Protein AF-A0A2H5MZB2-F1 (afdb_monomer_lite)

InterPro domains:
  IPR056789 R13L1/DRL21-like, LRR repeat region [PF25019] (42-87)

pLDDT: mean 92.01, std 6.01, range [69.56, 97.69]

Secondary structure (DSSP, 8-state):
-EE--TT-TT----BGGGGG-TT--EEEEEE-----TTBPPGGGGGG-TT-SEEEEE-GGG---THHHHHHTGGG-TT--EEEE---

Structure (mmCIF, N/CA/C/O backbone):
data_AF-A0A2H5MZB2-F1
#
_entry.id   AF-A0A2H5MZB2-F1
#
loop_
_atom_site.group_PDB
_atom_site.id
_atom_site.type_symbol
_atom_site.label_atom_id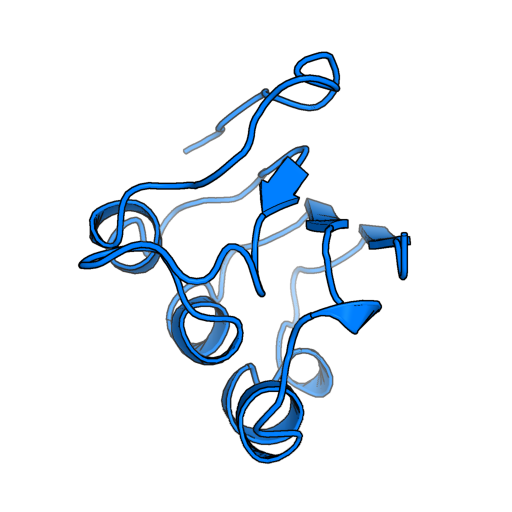
_atom_site.label_alt_id
_atom_site.label_comp_id
_atom_site.label_asym_id
_atom_site.label_entity_id
_atom_site.label_seq_id
_atom_site.pdbx_PDB_ins_code
_atom_site.Cartn_x
_atom_site.Cartn_y
_atom_site.Cartn_z
_atom_site.occupancy
_atom_site.B_iso_or_equiv
_atom_site.auth_seq_id
_atom_site.auth_comp_id
_atom_site.auth_asym_id
_atom_site.auth_atom_id
_atom_site.pdbx_PDB_model_num
ATOM 1 N N . MET A 1 1 ? -13.436 9.484 1.862 1.00 89.88 1 MET A N 1
ATOM 2 C CA . MET A 1 1 ? -13.125 9.801 0.452 1.00 89.88 1 MET A CA 1
ATOM 3 C C . MET A 1 1 ? -13.030 8.495 -0.311 1.00 89.88 1 MET A C 1
ATOM 5 O O . MET A 1 1 ? -12.593 7.516 0.282 1.00 89.88 1 MET A O 1
ATOM 9 N N . TYR A 1 2 ? -13.456 8.466 -1.568 1.00 94.38 2 TYR A N 1
ATOM 10 C CA . TYR A 1 2 ? -13.455 7.258 -2.390 1.00 94.38 2 TYR A CA 1
ATOM 11 C C . TYR A 1 2 ? -12.714 7.546 -3.694 1.00 94.38 2 TYR A C 1
ATOM 13 O O . TYR A 1 2 ? -12.942 8.591 -4.300 1.00 94.38 2 TYR A O 1
ATOM 21 N N . PHE A 1 3 ? -11.820 6.648 -4.097 1.00 92.69 3 PHE A N 1
ATOM 22 C CA . PHE A 1 3 ? -11.075 6.733 -5.346 1.00 92.69 3 PHE A CA 1
ATOM 23 C C . PHE A 1 3 ? -11.322 5.456 -6.156 1.00 92.69 3 PHE A C 1
ATOM 25 O O . PHE A 1 3 ? -10.651 4.440 -5.995 1.00 92.69 3 PHE A O 1
ATOM 32 N N . HIS A 1 4 ? -12.356 5.490 -6.995 1.00 92.94 4 HIS A N 1
ATOM 33 C CA . HIS A 1 4 ? -12.787 4.332 -7.772 1.00 92.94 4 HIS A CA 1
ATOM 34 C C . HIS A 1 4 ? -12.001 4.234 -9.081 1.00 92.94 4 HIS A C 1
ATOM 36 O O . HIS A 1 4 ? -12.380 4.828 -10.086 1.00 92.94 4 HIS A O 1
ATOM 42 N N . ASN A 1 5 ? -10.917 3.461 -9.073 1.00 94.31 5 ASN A N 1
ATOM 43 C CA . ASN A 1 5 ? -10.077 3.214 -10.249 1.00 94.31 5 ASN A CA 1
ATOM 44 C C . ASN A 1 5 ? -9.904 1.718 -10.565 1.00 94.31 5 ASN A C 1
ATOM 46 O O . ASN A 1 5 ? -8.931 1.324 -11.192 1.00 94.31 5 ASN A O 1
ATOM 50 N N . VAL A 1 6 ? -10.845 0.865 -10.156 1.00 90.19 6 VAL A N 1
ATOM 51 C CA . VAL A 1 6 ? -10.760 -0.591 -10.394 1.00 90.19 6 VAL A CA 1
ATOM 52 C C . VAL A 1 6 ? -10.734 -0.961 -11.886 1.00 90.19 6 VAL A C 1
ATOM 54 O O . VAL A 1 6 ? -10.124 -1.946 -12.259 1.00 90.19 6 VAL A O 1
ATOM 57 N N . ARG A 1 7 ? -11.314 -0.131 -12.766 1.00 91.06 7 ARG A N 1
ATOM 58 C CA . ARG A 1 7 ? -11.343 -0.348 -14.230 1.00 91.06 7 ARG A CA 1
ATOM 59 C C . ARG A 1 7 ? -10.198 0.337 -14.984 1.00 91.06 7 ARG A C 1
ATOM 61 O O . ARG A 1 7 ? -10.338 0.676 -16.156 1.00 91.06 7 ARG A O 1
ATOM 68 N N . THR A 1 8 ? -9.096 0.639 -14.302 1.00 91.62 8 THR A N 1
ATOM 69 C CA . THR A 1 8 ? -7.922 1.278 -14.914 1.00 91.62 8 THR A CA 1
ATOM 70 C C . THR A 1 8 ? -6.781 0.277 -15.070 1.00 91.62 8 THR A C 1
ATOM 72 O O . THR A 1 8 ? -5.709 0.462 -14.498 1.00 91.62 8 THR A O 1
ATOM 75 N N . ASP A 1 9 ? -6.991 -0.773 -15.863 1.00 83.56 9 ASP A N 1
ATOM 76 C CA . ASP A 1 9 ? -6.026 -1.875 -16.036 1.00 83.56 9 ASP A CA 1
ATOM 77 C C . ASP A 1 9 ? -4.747 -1.457 -16.779 1.00 83.56 9 ASP A C 1
ATOM 79 O O . ASP A 1 9 ? -3.750 -2.170 -16.784 1.00 83.56 9 ASP A O 1
ATOM 83 N N . SER A 1 10 ? -4.744 -0.282 -17.408 1.00 88.50 10 SER A N 1
ATOM 84 C CA . SER A 1 10 ? -3.548 0.314 -18.021 1.00 88.50 10 SER A CA 1
ATOM 85 C C . SER A 1 10 ? -2.846 1.336 -17.119 1.00 88.50 10 SER A C 1
ATOM 87 O O . SER A 1 10 ? -1.887 1.976 -17.556 1.00 88.50 10 SER A O 1
ATOM 89 N N . LEU A 1 11 ? -3.324 1.543 -15.885 1.00 89.62 11 LEU A N 1
ATOM 90 C CA . LEU A 1 11 ? -2.722 2.487 -14.946 1.00 89.62 11 LEU A CA 1
ATOM 91 C C . LEU A 1 11 ? -1.336 1.991 -14.529 1.00 89.62 11 LEU A C 1
ATOM 93 O O . LEU A 1 11 ? -1.206 0.933 -13.926 1.00 89.62 11 LEU A O 1
ATOM 97 N N . ARG A 1 12 ? -0.303 2.779 -14.836 1.00 87.69 12 ARG A N 1
ATOM 98 C CA . ARG A 1 12 ? 1.098 2.407 -14.573 1.00 87.69 12 ARG A CA 1
ATOM 99 C C . ARG A 1 12 ? 1.640 2.928 -13.248 1.00 87.69 12 ARG A C 1
ATOM 101 O O . ARG A 1 12 ? 2.626 2.405 -12.747 1.00 87.69 12 ARG A O 1
ATOM 108 N N . TYR A 1 13 ? 1.031 3.977 -12.697 1.00 88.75 13 TYR A N 1
ATOM 109 C CA . TYR A 1 13 ? 1.449 4.550 -11.425 1.00 88.75 13 TYR A CA 1
ATOM 110 C C . TYR A 1 13 ? 0.339 5.359 -10.758 1.00 88.75 13 TYR A C 1
ATOM 112 O O . TYR A 1 13 ? -0.575 5.860 -11.415 1.00 88.75 13 TYR A O 1
ATOM 120 N N . LEU A 1 14 ? 0.471 5.542 -9.444 1.00 90.62 14 LEU A N 1
ATOM 121 C CA . LEU A 1 14 ? -0.259 6.550 -8.682 1.00 90.62 14 LEU A CA 1
ATOM 122 C C . LEU A 1 14 ? 0.693 7.656 -8.221 1.00 90.62 14 LEU A C 1
ATOM 124 O O . LEU A 1 14 ? 1.812 7.350 -7.801 1.00 90.62 14 LEU A O 1
ATOM 128 N N . PRO A 1 15 ? 0.273 8.932 -8.252 1.00 90.31 15 PRO A N 1
ATOM 129 C CA . PRO A 1 15 ? 1.094 10.015 -7.730 1.00 90.31 15 PRO A CA 1
ATOM 130 C C . PRO A 1 15 ? 1.283 9.862 -6.214 1.00 90.31 15 PRO A C 1
ATOM 132 O O . PRO A 1 15 ? 0.348 9.484 -5.504 1.00 90.31 15 PRO A O 1
ATOM 135 N N . ALA A 1 16 ? 2.467 10.215 -5.700 1.00 88.31 16 ALA A N 1
ATOM 136 C CA . ALA A 1 16 ? 2.795 10.108 -4.271 1.00 88.31 16 ALA A CA 1
ATOM 137 C C . ALA A 1 16 ? 1.758 10.773 -3.341 1.00 88.31 16 ALA A C 1
ATOM 139 O O . ALA A 1 16 ? 1.502 10.274 -2.247 1.00 88.31 16 ALA A O 1
ATOM 140 N N . GLY A 1 17 ? 1.091 11.840 -3.801 1.00 91.62 17 GLY A N 1
ATOM 141 C CA . GLY A 1 17 ? 0.046 12.543 -3.049 1.00 91.62 17 GLY A CA 1
ATOM 142 C C . GLY A 1 17 ? -1.158 11.683 -2.639 1.00 91.62 17 GLY A C 1
ATOM 143 O O . GLY A 1 17 ? -1.850 12.044 -1.691 1.00 91.62 17 GLY A O 1
ATOM 144 N N . ILE A 1 18 ? -1.395 10.525 -3.274 1.00 92.62 18 ILE A N 1
ATOM 145 C CA . ILE A 1 18 ? -2.446 9.584 -2.841 1.00 92.62 18 ILE A CA 1
ATOM 146 C C . ILE A 1 18 ? -2.208 9.101 -1.403 1.00 92.62 18 ILE A C 1
ATOM 148 O O . ILE A 1 18 ? -3.168 8.961 -0.644 1.00 92.62 18 ILE A O 1
ATOM 152 N N . GLY A 1 19 ? -0.947 8.919 -0.995 1.00 92.25 19 GLY A N 1
ATOM 153 C CA . GLY A 1 19 ? -0.584 8.517 0.368 1.00 92.25 19 GLY A CA 1
ATOM 154 C C . GLY A 1 19 ? -0.956 9.546 1.445 1.00 92.25 19 GLY A C 1
ATOM 155 O O . GLY A 1 19 ? -1.042 9.200 2.622 1.00 92.25 19 GLY A O 1
ATOM 156 N N . GLU A 1 20 ? -1.236 10.793 1.054 1.00 94.44 20 GLU A N 1
ATOM 157 C CA . GLU A 1 20 ? -1.644 11.871 1.964 1.00 94.44 20 GLU A CA 1
ATOM 1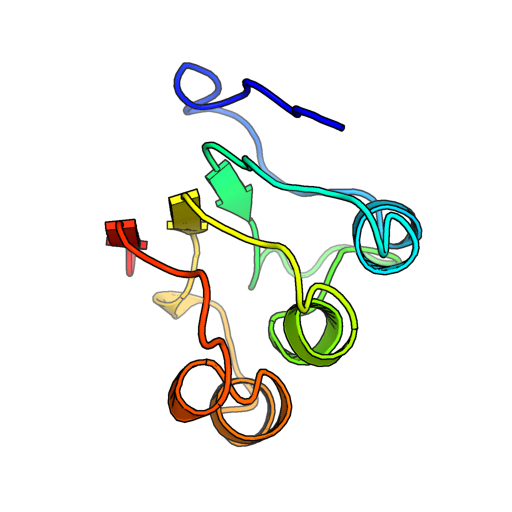58 C C . GLU A 1 20 ? -3.168 11.975 2.126 1.00 94.44 20 GLU A C 1
ATOM 160 O O . GLU A 1 20 ? -3.663 12.719 2.976 1.00 94.44 20 GLU A O 1
ATOM 165 N N . LEU A 1 21 ? -3.944 11.197 1.365 1.00 95.56 21 LEU A N 1
ATOM 166 C CA . LEU A 1 21 ? -5.399 11.141 1.486 1.00 95.56 21 LEU A CA 1
ATOM 167 C C . LEU A 1 21 ? -5.807 10.301 2.706 1.00 95.56 21 LEU A C 1
ATOM 169 O O . LEU A 1 21 ? -6.490 9.293 2.584 1.00 95.56 21 LEU A O 1
ATOM 173 N N . ILE A 1 22 ? -5.434 10.717 3.917 1.00 96.12 22 ILE A N 1
ATOM 174 C CA . ILE A 1 22 ? -5.584 9.922 5.151 1.00 96.12 22 ILE A CA 1
ATOM 175 C C . ILE A 1 22 ? -7.028 9.489 5.469 1.00 96.12 22 ILE A C 1
ATOM 177 O O . ILE A 1 22 ? -7.232 8.554 6.236 1.00 96.12 22 ILE A O 1
ATOM 181 N N . ARG A 1 23 ? -8.041 10.141 4.876 1.00 97.19 23 ARG A N 1
ATOM 182 C CA . ARG A 1 23 ? -9.474 9.786 4.975 1.00 97.19 23 ARG A CA 1
ATOM 183 C C . ARG A 1 23 ? -9.985 8.947 3.789 1.00 97.19 23 ARG A C 1
ATOM 185 O O . ARG A 1 23 ? -11.203 8.867 3.565 1.00 97.19 23 ARG A O 1
ATOM 192 N N . LEU A 1 24 ? -9.088 8.388 2.981 1.00 97.25 24 LEU A N 1
ATOM 193 C CA . LEU A 1 24 ? -9.421 7.494 1.879 1.00 97.25 24 LEU A CA 1
ATOM 194 C C . LEU A 1 24 ? -9.981 6.183 2.432 1.00 97.25 24 LEU A C 1
ATOM 196 O O . LEU A 1 24 ? -9.437 5.612 3.372 1.00 97.25 24 LEU A O 1
ATOM 200 N N . ARG A 1 25 ? -11.106 5.753 1.860 1.00 97.69 25 ARG A N 1
ATOM 201 C CA . ARG A 1 25 ? -11.839 4.543 2.245 1.00 97.69 25 ARG A CA 1
ATOM 202 C C . ARG A 1 25 ? -11.758 3.461 1.184 1.00 97.69 25 ARG A C 1
ATOM 204 O O . ARG A 1 25 ? -11.704 2.293 1.525 1.00 97.69 25 ARG A O 1
ATOM 211 N N . ILE A 1 26 ? -11.751 3.838 -0.089 1.00 97.25 26 ILE A N 1
ATOM 212 C CA . ILE A 1 26 ? -11.678 2.887 -1.197 1.00 97.25 26 ILE A CA 1
ATOM 213 C C . ILE A 1 26 ? -10.619 3.378 -2.171 1.00 97.25 26 ILE A C 1
ATOM 215 O O . ILE A 1 26 ? -10.641 4.552 -2.552 1.00 97.25 26 ILE A O 1
ATOM 219 N N . VAL A 1 27 ? -9.737 2.469 -2.567 1.00 96.12 27 VAL A N 1
ATOM 220 C CA . VAL A 1 27 ? -8.875 2.574 -3.744 1.00 96.12 27 VAL A CA 1
ATOM 221 C C . VAL A 1 27 ? -9.001 1.267 -4.517 1.00 96.12 27 VAL A C 1
ATOM 223 O O . VAL A 1 27 ? -8.838 0.200 -3.942 1.00 96.12 27 VAL A O 1
ATOM 226 N N . GLY A 1 28 ? -9.346 1.341 -5.801 1.00 94.75 28 GLY A N 1
ATOM 227 C CA . GLY A 1 28 ? -9.497 0.142 -6.628 1.00 94.75 28 GLY A CA 1
ATOM 228 C C . GLY A 1 28 ? -8.143 -0.488 -6.936 1.00 94.75 28 GLY A C 1
ATOM 229 O O . GLY A 1 28 ? -7.862 -1.585 -6.489 1.00 94.75 28 GLY A O 1
ATOM 230 N N . ASN A 1 29 ? -7.286 0.253 -7.638 1.00 94.44 29 ASN A N 1
ATOM 231 C CA . ASN A 1 29 ? -5.955 -0.187 -8.054 1.00 94.44 29 ASN A CA 1
ATOM 232 C C . ASN A 1 29 ? -4.874 0.726 -7.459 1.00 94.44 29 ASN A C 1
ATOM 234 O O . ASN A 1 29 ? -4.610 1.817 -7.974 1.00 94.44 29 ASN A O 1
ATOM 238 N N . PHE A 1 30 ? -4.248 0.293 -6.370 1.00 94.81 30 PHE A N 1
ATOM 239 C CA . PHE A 1 30 ? -3.082 0.918 -5.760 1.00 94.81 30 PHE A CA 1
ATOM 240 C C . PHE A 1 30 ? -1.804 0.367 -6.402 1.00 94.81 30 PHE A C 1
ATOM 242 O O . PHE A 1 30 ? -1.307 -0.692 -6.024 1.00 94.81 30 PHE A O 1
ATOM 249 N N . VAL A 1 31 ? -1.303 1.071 -7.417 1.00 93.25 31 VAL A N 1
ATOM 250 C CA . VAL A 1 31 ? -0.166 0.612 -8.228 1.00 93.25 31 VAL A CA 1
ATOM 251 C C . VAL A 1 31 ? 1.159 0.941 -7.542 1.00 93.25 31 VAL A C 1
ATOM 253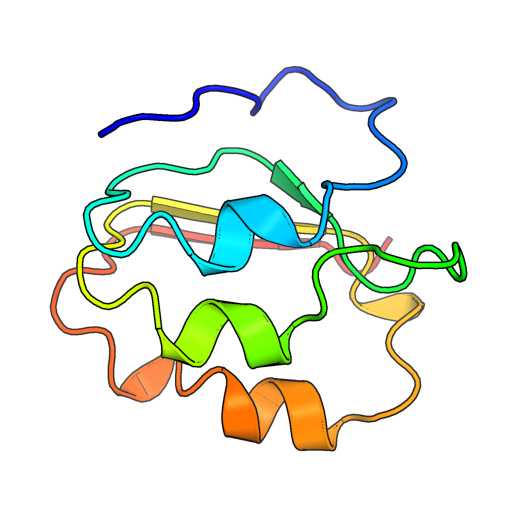 O O . VAL A 1 31 ? 1.419 2.105 -7.227 1.00 93.25 31 VAL A O 1
ATOM 256 N N . VAL A 1 32 ? 1.994 -0.081 -7.351 1.00 91.94 32 VAL A N 1
ATOM 257 C CA . VAL A 1 32 ? 3.352 -0.017 -6.788 1.00 91.94 32 VAL A CA 1
ATOM 258 C C . VAL A 1 32 ? 4.359 -0.651 -7.757 1.00 91.94 32 VAL A C 1
ATOM 260 O O . VAL A 1 32 ? 3.974 -1.169 -8.799 1.00 91.94 32 VAL A O 1
ATOM 263 N N . GLY A 1 33 ? 5.661 -0.557 -7.467 1.00 83.25 33 GLY A N 1
ATOM 264 C CA . GLY A 1 33 ? 6.698 -1.240 -8.259 1.00 83.25 33 GLY A CA 1
ATOM 265 C C . GLY A 1 33 ? 6.956 -0.673 -9.666 1.00 83.25 33 GLY A C 1
ATOM 266 O O . GLY A 1 33 ? 7.757 -1.229 -10.405 1.00 83.25 33 GLY A O 1
ATOM 267 N N . GLY A 1 34 ? 6.328 0.447 -10.046 1.00 74.38 34 GLY A N 1
ATOM 268 C CA . GLY A 1 34 ? 6.402 1.000 -11.408 1.00 74.38 34 GLY A CA 1
ATOM 269 C C . GLY A 1 34 ? 7.728 1.667 -11.805 1.00 74.38 34 GLY A C 1
ATOM 270 O O . GLY A 1 34 ? 7.866 2.085 -12.949 1.00 74.38 34 GLY A O 1
ATOM 271 N N . GLY A 1 35 ? 8.698 1.807 -10.893 1.00 71.06 35 GLY A N 1
ATOM 272 C CA . GLY A 1 35 ? 10.018 2.382 -11.201 1.00 71.06 35 GLY A CA 1
ATOM 273 C C . GLY A 1 35 ? 10.010 3.848 -11.665 1.00 71.06 35 GLY A C 1
ATOM 274 O O . GLY A 1 35 ? 11.012 4.318 -12.196 1.00 71.06 35 GLY A O 1
ATOM 275 N N . TYR A 1 36 ? 8.899 4.571 -11.492 1.00 74.75 36 TYR A N 1
ATOM 276 C CA . TYR A 1 36 ? 8.797 5.982 -11.859 1.00 74.75 36 TYR A CA 1
ATOM 277 C C . TYR A 1 36 ? 9.129 6.888 -10.669 1.00 74.75 36 TYR A C 1
ATOM 279 O O . TYR A 1 36 ? 8.768 6.610 -9.522 1.00 74.75 36 TYR A O 1
ATOM 287 N N . ASP A 1 37 ? 9.751 8.029 -10.952 1.00 69.56 37 ASP A N 1
ATOM 288 C CA . ASP A 1 37 ? 9.999 9.047 -9.939 1.00 69.56 37 ASP A CA 1
ATOM 289 C C . ASP A 1 37 ? 8.674 9.622 -9.404 1.00 69.56 37 ASP A C 1
ATOM 291 O O . ASP A 1 37 ? 7.771 9.982 -10.162 1.00 69.56 37 ASP A O 1
ATOM 295 N N . ARG A 1 38 ? 8.578 9.774 -8.075 1.00 72.31 38 ARG A N 1
ATOM 296 C CA . ARG A 1 38 ? 7.426 10.351 -7.340 1.00 72.31 38 ARG A CA 1
ATOM 297 C C . ARG A 1 38 ? 6.130 9.527 -7.371 1.00 72.31 38 ARG A C 1
ATOM 299 O O . ARG A 1 38 ? 5.033 10.095 -7.278 1.00 72.31 38 ARG A O 1
ATOM 306 N N . THR A 1 39 ? 6.224 8.204 -7.448 1.00 84.00 39 THR A N 1
ATOM 307 C CA . THR A 1 39 ? 5.053 7.331 -7.293 1.00 84.00 39 THR A CA 1
ATOM 308 C C . THR A 1 39 ? 4.754 7.001 -5.844 1.00 84.00 39 THR A C 1
ATOM 310 O O . THR A 1 39 ? 5.603 7.118 -4.961 1.00 84.00 39 THR A O 1
ATOM 313 N N . CYS A 1 40 ? 3.522 6.564 -5.597 1.00 86.25 40 CYS A N 1
ATOM 314 C CA . CYS A 1 40 ? 3.181 5.932 -4.335 1.00 86.25 40 CYS A CA 1
ATOM 315 C C . CYS A 1 40 ? 4.009 4.655 -4.157 1.00 86.25 40 CYS A C 1
ATOM 317 O O . CYS A 1 40 ? 4.095 3.820 -5.057 1.00 86.25 40 CYS A O 1
ATOM 319 N N . SER A 1 41 ? 4.618 4.526 -2.986 1.00 91.31 41 SER A N 1
ATOM 320 C CA . SER A 1 41 ? 5.278 3.298 -2.555 1.00 91.31 41 SER A CA 1
ATOM 321 C C . SER A 1 41 ? 4.288 2.438 -1.775 1.00 91.31 41 SER A C 1
ATOM 323 O O . SER A 1 41 ? 3.303 2.954 -1.234 1.00 91.31 41 SER A O 1
ATOM 325 N N . LEU A 1 42 ? 4.546 1.140 -1.648 1.00 93.69 42 LEU A N 1
ATOM 326 C CA . LEU A 1 42 ? 3.720 0.259 -0.823 1.00 93.69 42 LEU A CA 1
ATOM 327 C C . LEU A 1 42 ? 3.709 0.741 0.639 1.00 93.69 42 LEU A C 1
ATOM 329 O O . LEU A 1 42 ? 2.666 0.747 1.295 1.00 93.69 42 LEU A O 1
ATOM 333 N N . GLY A 1 43 ? 4.829 1.293 1.115 1.00 93.62 43 GLY A N 1
ATOM 334 C CA . GLY A 1 43 ? 4.927 1.917 2.439 1.00 93.62 43 GLY A CA 1
ATOM 335 C C . GLY A 1 43 ? 3.998 3.123 2.655 1.00 93.62 43 GLY A C 1
ATOM 336 O O . GLY A 1 43 ? 3.665 3.442 3.798 1.00 93.62 43 GLY A O 1
ATOM 337 N N . SER A 1 44 ? 3.525 3.775 1.588 1.00 93.19 44 SER A N 1
ATOM 338 C CA . SER A 1 44 ? 2.603 4.920 1.676 1.00 93.19 44 SER A CA 1
ATOM 339 C C . SER A 1 44 ? 1.228 4.523 2.225 1.00 93.19 44 SER A C 1
ATOM 341 O O . SER A 1 44 ? 0.542 5.347 2.837 1.00 93.19 44 SER A O 1
ATOM 343 N N . LEU A 1 45 ? 0.854 3.241 2.114 1.00 95.56 45 LEU A N 1
ATOM 344 C CA . LEU A 1 45 ? -0.373 2.709 2.706 1.00 95.56 45 LEU A CA 1
ATOM 345 C C . LE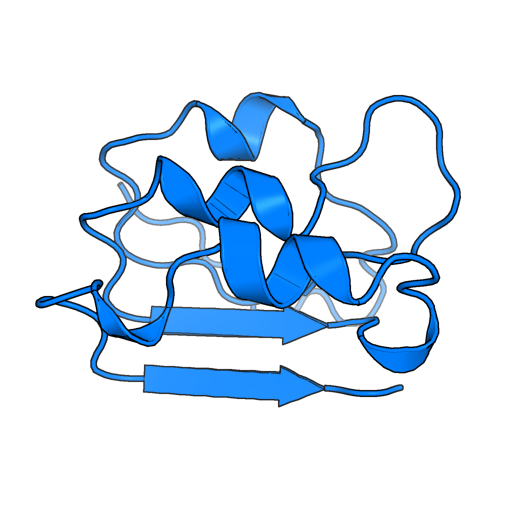U A 1 45 ? -0.412 2.875 4.227 1.00 95.56 45 LEU A C 1
ATOM 347 O O . LEU A 1 45 ? -1.508 2.952 4.780 1.00 95.56 45 LEU A O 1
ATOM 351 N N . LYS A 1 46 ? 0.731 3.017 4.912 1.00 96.50 46 LYS A N 1
ATOM 352 C CA . LYS A 1 46 ? 0.800 3.187 6.374 1.00 96.50 46 LYS A CA 1
ATOM 353 C C . LYS A 1 46 ? -0.145 4.270 6.901 1.00 96.50 46 LYS A C 1
ATOM 355 O O . LYS A 1 46 ? -0.803 4.081 7.918 1.00 96.50 46 LYS A O 1
ATOM 360 N N . LYS A 1 47 ? -0.237 5.404 6.199 1.00 96.12 47 LYS A N 1
ATOM 361 C CA . LYS A 1 47 ? -1.053 6.557 6.617 1.00 96.12 47 LYS A CA 1
ATOM 362 C C . LYS A 1 47 ? -2.555 6.359 6.374 1.00 96.12 47 LYS A C 1
ATOM 364 O O . LYS A 1 47 ? -3.378 7.029 6.996 1.00 96.12 47 LYS A O 1
ATOM 369 N N . LEU A 1 48 ? -2.930 5.442 5.484 1.00 96.31 48 LEU A N 1
ATOM 370 C CA . LEU A 1 48 ? -4.303 5.246 5.022 1.00 96.31 48 LEU A CA 1
ATOM 371 C C . LEU A 1 48 ? -5.064 4.292 5.957 1.00 96.31 48 LEU A C 1
ATOM 373 O O . LEU A 1 48 ? -5.342 3.139 5.630 1.00 96.31 48 LEU A O 1
ATOM 377 N N . ASN A 1 49 ? -5.338 4.747 7.179 1.00 96.75 49 ASN A N 1
ATOM 378 C CA . ASN A 1 49 ? -5.903 3.907 8.245 1.00 96.75 49 ASN A CA 1
ATOM 379 C C . ASN A 1 49 ? -7.416 3.682 8.143 1.00 96.75 49 ASN A C 1
ATOM 381 O O . ASN A 1 49 ? -7.930 2.769 8.779 1.00 96.75 49 ASN A O 1
ATOM 385 N N . PHE A 1 50 ? -8.121 4.484 7.340 1.00 97.50 50 PHE A N 1
ATOM 386 C CA . PHE A 1 50 ? -9.561 4.344 7.095 1.00 97.50 50 PHE A CA 1
ATOM 387 C C . PHE A 1 50 ? -9.894 3.541 5.831 1.00 97.50 50 PHE A C 1
ATOM 389 O O . PHE A 1 50 ? -11.061 3.520 5.434 1.00 97.50 50 PHE A O 1
ATOM 396 N N . LEU A 1 51 ? -8.899 2.901 5.204 1.00 97.31 51 LEU A N 1
ATOM 397 C CA . LEU A 1 51 ? -9.126 2.028 4.056 1.00 97.31 51 LEU A CA 1
ATOM 398 C C . LEU A 1 51 ? -10.040 0.867 4.437 1.00 97.31 51 LEU A C 1
ATOM 400 O O . LEU A 1 51 ? -9.845 0.220 5.461 1.00 97.31 51 LEU A O 1
ATOM 404 N N . GLN A 1 52 ? -11.020 0.642 3.575 1.00 97.69 52 GLN A N 1
ATOM 405 C CA . GLN A 1 52 ? -12.015 -0.416 3.633 1.00 97.69 52 GLN A CA 1
ATOM 406 C C . GLN A 1 52 ? -11.799 -1.414 2.504 1.00 97.69 52 GLN A C 1
ATOM 408 O O . GLN A 1 52 ? -11.840 -2.615 2.742 1.00 97.69 52 GLN A O 1
ATOM 413 N N . GLN A 1 53 ? -11.510 -0.920 1.301 1.00 97.38 53 GLN A N 1
ATOM 414 C CA . GLN A 1 53 ? -11.216 -1.751 0.138 1.00 97.38 53 GLN A CA 1
ATOM 415 C C . GLN A 1 53 ? -9.959 -1.232 -0.557 1.00 97.38 53 GLN A C 1
ATOM 417 O O . GLN A 1 53 ? -9.807 -0.017 -0.746 1.00 97.38 53 GLN A O 1
ATOM 422 N N . CYS A 1 54 ? -9.060 -2.148 -0.902 1.00 96.50 54 CYS A N 1
ATOM 423 C CA . CYS A 1 54 ? -7.802 -1.838 -1.567 1.00 96.50 54 CYS A CA 1
ATOM 424 C C . CYS A 1 54 ? -7.378 -2.995 -2.474 1.00 96.50 54 CYS A C 1
ATOM 426 O O . CYS A 1 54 ? -7.085 -4.075 -1.970 1.00 96.50 54 CYS A O 1
ATOM 428 N N . GLY A 1 55 ? -7.266 -2.769 -3.780 1.00 96.19 55 GLY A N 1
ATOM 429 C CA . GLY A 1 55 ? -6.458 -3.629 -4.647 1.00 96.19 55 GLY A CA 1
ATOM 430 C C . GLY A 1 55 ? -5.040 -3.085 -4.732 1.00 96.19 55 GLY A C 1
ATOM 431 O O . GLY A 1 55 ? -4.856 -1.878 -4.862 1.00 96.19 55 GLY A O 1
ATOM 432 N N . ILE A 1 56 ? -4.029 -3.940 -4.609 1.00 95.31 56 ILE A N 1
ATOM 433 C CA . ILE A 1 56 ? -2.613 -3.575 -4.722 1.00 95.31 56 ILE A CA 1
ATOM 434 C C . ILE A 1 56 ? -2.038 -4.298 -5.931 1.00 95.31 56 ILE A C 1
ATOM 436 O O . ILE A 1 56 ? -2.098 -5.524 -5.993 1.00 95.31 56 ILE A O 1
ATOM 440 N N . ARG A 1 57 ? -1.462 -3.542 -6.867 1.00 93.62 57 ARG A N 1
ATOM 441 C CA . ARG A 1 57 ? -0.964 -4.059 -8.147 1.00 93.62 57 ARG A CA 1
ATOM 442 C C . ARG A 1 57 ? 0.509 -3.746 -8.364 1.00 93.62 57 ARG A C 1
ATOM 444 O O . ARG A 1 57 ? 0.982 -2.717 -7.881 1.00 93.62 57 ARG A O 1
ATOM 451 N N . GLY A 1 58 ? 1.212 -4.597 -9.113 1.00 91.50 58 GLY A N 1
ATOM 452 C CA . GLY A 1 58 ? 2.638 -4.435 -9.397 1.00 91.50 58 GLY A CA 1
ATOM 453 C C . GLY A 1 58 ? 3.526 -4.909 -8.249 1.00 91.50 58 GLY A C 1
ATOM 454 O O . GLY A 1 58 ? 4.659 -4.446 -8.102 1.00 91.50 58 GLY A O 1
ATOM 455 N N . LEU A 1 59 ? 3.019 -5.813 -7.397 1.00 92.75 59 LEU A N 1
ATOM 456 C CA . LEU A 1 59 ? 3.776 -6.344 -6.259 1.00 92.75 59 LEU A CA 1
ATOM 457 C C . LEU A 1 59 ? 5.048 -7.080 -6.701 1.00 92.75 59 LEU A C 1
ATOM 459 O O . LEU A 1 59 ? 6.034 -7.054 -5.968 1.00 92.75 59 LEU A O 1
ATOM 463 N N . GLY A 1 60 ? 5.060 -7.675 -7.901 1.00 91.06 60 GLY A N 1
ATOM 464 C CA . GLY A 1 60 ? 6.247 -8.317 -8.472 1.00 91.06 60 GLY A CA 1
ATOM 465 C C . GLY A 1 60 ? 7.405 -7.347 -8.745 1.00 91.06 60 GLY A C 1
ATOM 466 O O . GLY A 1 60 ? 8.564 -7.754 -8.726 1.00 91.06 60 GLY A O 1
ATOM 467 N N . GLY A 1 61 ? 7.113 -6.055 -8.937 1.00 88.38 61 GLY A N 1
ATOM 468 C CA . GLY A 1 61 ? 8.111 -5.001 -9.149 1.00 88.38 61 GLY A CA 1
ATOM 469 C C .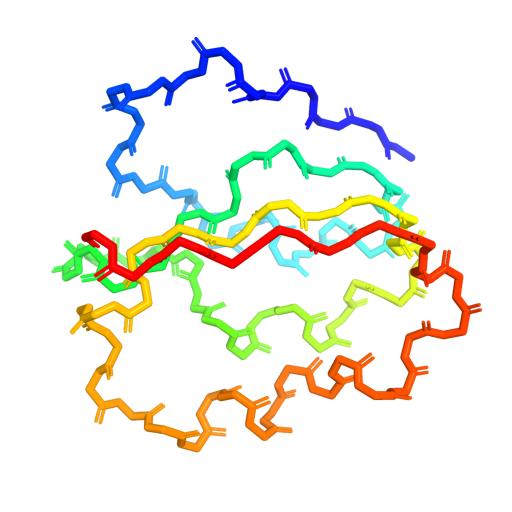 GLY A 1 61 ? 8.640 -4.351 -7.864 1.00 88.38 61 GLY A C 1
ATOM 470 O O . GLY A 1 61 ? 9.488 -3.461 -7.931 1.00 88.38 61 GLY A O 1
ATOM 471 N N . VAL A 1 62 ? 8.145 -4.742 -6.683 1.00 89.88 62 VAL A N 1
ATOM 472 C CA . VAL A 1 62 ? 8.583 -4.164 -5.403 1.00 89.88 62 VAL A CA 1
ATOM 473 C C . VAL A 1 62 ? 9.901 -4.809 -4.969 1.00 89.88 62 VAL A C 1
ATOM 475 O O . VAL A 1 62 ? 9.930 -5.945 -4.504 1.00 89.88 62 VAL A O 1
ATOM 478 N N . SER A 1 63 ? 11.003 -4.066 -5.090 1.00 87.00 63 SER A N 1
ATOM 479 C CA . SER A 1 63 ? 12.349 -4.542 -4.736 1.00 87.00 63 SER A CA 1
ATOM 480 C C . SER A 1 63 ? 12.637 -4.538 -3.229 1.00 87.00 63 SER A C 1
ATOM 482 O O 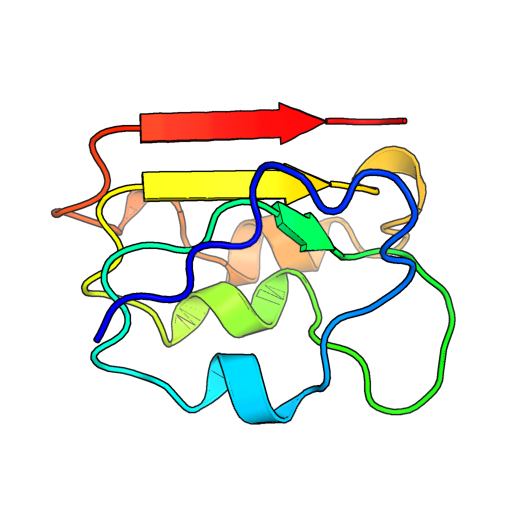. SER A 1 63 ? 13.411 -5.365 -2.749 1.00 87.00 63 SER A O 1
ATOM 484 N N . ASP A 1 64 ? 12.009 -3.637 -2.466 1.00 90.44 64 ASP A N 1
ATOM 485 C CA . ASP A 1 64 ? 12.143 -3.556 -1.008 1.00 90.44 64 ASP A CA 1
ATOM 486 C C . ASP A 1 64 ? 10.942 -4.204 -0.306 1.00 90.44 64 ASP A C 1
ATOM 488 O O . ASP A 1 64 ? 9.920 -3.568 -0.034 1.00 90.44 64 ASP A O 1
ATOM 492 N N . ALA A 1 65 ? 11.092 -5.478 0.063 1.00 87.81 65 ALA A N 1
ATOM 493 C CA . ALA A 1 65 ? 10.093 -6.210 0.846 1.00 87.81 65 ALA A CA 1
ATOM 494 C C . ALA A 1 65 ? 9.785 -5.551 2.211 1.00 87.81 65 ALA A C 1
ATOM 496 O O . ALA A 1 65 ? 8.720 -5.776 2.793 1.00 87.81 65 ALA A O 1
ATOM 497 N N . GLY A 1 66 ? 10.677 -4.697 2.727 1.00 92.81 66 GLY A N 1
ATOM 498 C CA . GLY A 1 66 ? 10.442 -3.893 3.922 1.00 92.81 66 GLY A CA 1
ATOM 499 C C . GLY A 1 66 ? 9.280 -2.910 3.768 1.00 92.81 66 GLY A C 1
ATOM 500 O O . GLY A 1 66 ? 8.651 -2.549 4.767 1.00 92.81 66 GLY A O 1
ATOM 501 N N . GLU A 1 67 ? 8.918 -2.517 2.544 1.00 92.25 67 GLU A N 1
ATOM 502 C CA . GLU A 1 67 ? 7.730 -1.699 2.303 1.00 92.25 67 GLU A CA 1
ATOM 503 C C . GLU A 1 67 ? 6.431 -2.394 2.700 1.00 92.25 67 GLU A C 1
ATOM 505 O O . GLU A 1 67 ? 5.557 -1.738 3.267 1.00 92.25 67 GLU A O 1
ATOM 510 N N . ALA A 1 68 ? 6.327 -3.708 2.486 1.00 91.25 68 ALA A N 1
ATOM 511 C CA . ALA A 1 68 ? 5.157 -4.480 2.898 1.00 91.25 68 ALA A CA 1
ATOM 512 C C . ALA A 1 68 ? 4.981 -4.429 4.420 1.00 91.25 68 ALA A C 1
ATOM 514 O O . ALA A 1 68 ? 3.884 -4.188 4.920 1.00 91.25 68 ALA A O 1
ATOM 515 N N . ARG A 1 69 ? 6.086 -4.544 5.171 1.00 93.94 69 ARG A N 1
ATOM 516 C CA . ARG A 1 69 ? 6.074 -4.373 6.630 1.00 93.94 69 ARG A CA 1
ATOM 517 C C . ARG A 1 69 ? 5.706 -2.942 7.034 1.00 93.94 69 ARG A C 1
ATOM 519 O O . ARG A 1 69 ? 4.978 -2.751 8.001 1.00 93.94 69 ARG A O 1
ATOM 526 N N . ARG A 1 70 ? 6.200 -1.927 6.316 1.00 95.31 70 ARG A N 1
ATOM 527 C CA . ARG A 1 70 ? 5.883 -0.513 6.597 1.00 95.31 70 ARG A CA 1
ATOM 528 C C . ARG A 1 70 ? 4.428 -0.158 6.297 1.00 95.31 70 ARG A C 1
ATOM 530 O O . ARG A 1 70 ? 3.922 0.753 6.942 1.00 95.31 70 ARG A O 1
ATOM 537 N N . ALA A 1 71 ? 3.777 -0.848 5.362 1.00 95.50 71 ALA A N 1
ATOM 538 C CA . ALA A 1 71 ? 2.372 -0.634 5.016 1.00 95.50 71 ALA A CA 1
ATOM 539 C C . ALA A 1 71 ? 1.411 -0.943 6.178 1.00 95.50 71 ALA A C 1
ATOM 541 O O . ALA A 1 71 ? 0.314 -0.380 6.217 1.00 95.50 71 ALA A O 1
ATOM 542 N N . GLU A 1 72 ? 1.834 -1.802 7.117 1.00 96.31 72 GLU A N 1
ATOM 543 C CA . GLU A 1 72 ? 1.079 -2.195 8.314 1.00 96.31 72 GLU A CA 1
ATOM 544 C C . GLU A 1 72 ? -0.364 -2.624 7.981 1.00 96.31 72 GLU A C 1
ATOM 546 O O . GLU A 1 72 ? -1.320 -2.225 8.654 1.00 96.31 72 GLU A O 1
ATOM 551 N N . LEU A 1 73 ? -0.538 -3.397 6.898 1.00 95.44 73 LEU A N 1
ATOM 552 C CA . LEU A 1 73 ? -1.851 -3.862 6.432 1.00 95.44 73 LEU A CA 1
ATOM 553 C C . LEU A 1 73 ? -2.590 -4.638 7.528 1.00 95.44 73 LEU A C 1
ATOM 555 O O . LEU A 1 73 ? -3.796 -4.472 7.692 1.00 95.44 73 LEU A O 1
ATOM 559 N N . GLU A 1 74 ? -1.856 -5.393 8.344 1.00 94.12 74 GLU A N 1
ATOM 560 C CA . GLU A 1 74 ? -2.376 -6.154 9.478 1.00 94.12 74 GLU A CA 1
ATOM 561 C C . GLU A 1 74 ? -2.993 -5.276 10.578 1.00 94.12 74 GLU A C 1
ATOM 563 O O . GLU A 1 74 ? -3.800 -5.752 11.375 1.00 94.12 74 GLU A O 1
ATOM 568 N N . LYS A 1 75 ? -2.644 -3.983 10.633 1.00 96.31 75 LYS A N 1
ATOM 569 C CA . LYS A 1 75 ? -3.164 -3.035 11.633 1.00 96.31 75 LYS A CA 1
ATOM 570 C C . LYS A 1 75 ? -4.394 -2.266 11.142 1.00 96.31 75 LYS A C 1
ATOM 572 O O . LYS A 1 75 ? -4.986 -1.501 11.912 1.00 96.31 75 LYS A O 1
ATOM 577 N N . LYS A 1 76 ? -4.802 -2.432 9.878 1.00 96.38 76 LYS A N 1
ATOM 578 C CA . LYS A 1 76 ? -5.906 -1.676 9.267 1.00 96.38 76 LYS A CA 1
ATOM 579 C C . LYS A 1 76 ? -7.264 -2.244 9.661 1.00 96.38 76 LYS A C 1
ATOM 581 O O . LYS A 1 76 ? -7.871 -3.017 8.936 1.00 96.38 76 LYS A O 1
ATOM 586 N N . LYS A 1 77 ? -7.775 -1.779 10.803 1.00 96.94 77 LYS A N 1
ATOM 587 C CA . LYS A 1 77 ? -9.030 -2.250 11.423 1.00 96.94 77 LYS A CA 1
ATOM 588 C C . LYS A 1 77 ? -10.278 -2.173 10.538 1.00 96.94 77 LYS A C 1
ATOM 590 O O . LYS A 1 77 ? -11.245 -2.870 10.818 1.00 96.94 77 LYS A O 1
ATOM 595 N N . TYR A 1 78 ? -10.290 -1.290 9.542 1.00 97.50 78 TYR A N 1
ATOM 596 C CA . TYR A 1 78 ? -11.443 -1.089 8.663 1.00 97.50 78 TYR A CA 1
ATOM 597 C C . TYR A 1 78 ? -11.326 -1.824 7.329 1.00 97.50 78 TYR A C 1
ATOM 599 O O . TYR A 1 78 ? -12.303 -1.813 6.586 1.00 97.50 78 TYR A O 1
ATOM 607 N N . LEU A 1 79 ? -10.175 -2.437 7.029 1.00 97.69 79 LEU A N 1
ATOM 608 C CA . LEU A 1 79 ? -9.931 -3.118 5.764 1.00 97.69 79 LEU A CA 1
ATOM 609 C C . LEU A 1 79 ? -10.738 -4.418 5.732 1.00 97.69 79 LEU A C 1
ATOM 611 O O . LEU A 1 79 ? -10.468 -5.340 6.496 1.00 97.69 79 LEU A O 1
ATOM 615 N N . VAL A 1 80 ? -11.741 -4.463 4.861 1.00 97.19 80 VAL A N 1
ATOM 616 C CA . VAL A 1 80 ? -12.640 -5.610 4.673 1.00 97.19 80 VAL A CA 1
ATOM 617 C C . VAL A 1 80 ? -12.346 -6.369 3.384 1.00 97.19 80 VAL A C 1
ATOM 619 O O . VAL A 1 80 ? -12.674 -7.545 3.286 1.00 97.19 80 VAL A O 1
ATOM 622 N N . GLU A 1 81 ? -11.711 -5.715 2.413 1.00 96.81 81 GLU A N 1
ATOM 623 C CA . GLU A 1 81 ? -11.376 -6.302 1.119 1.00 96.81 81 GLU A CA 1
ATOM 624 C C . GLU A 1 81 ? -9.963 -5.896 0.710 1.00 96.81 81 GLU A C 1
ATOM 626 O O . GLU A 1 81 ? -9.615 -4.709 0.689 1.00 96.81 81 GLU A O 1
ATOM 631 N N . LEU A 1 82 ? -9.151 -6.902 0.398 1.00 96.88 82 LEU A N 1
ATOM 632 C CA . LEU A 1 82 ? -7.780 -6.740 -0.052 1.00 96.88 82 LEU A CA 1
ATOM 633 C C . LEU A 1 82 ? -7.545 -7.657 -1.247 1.00 96.88 82 LEU A C 1
ATOM 635 O O . LEU A 1 82 ? -7.614 -8.877 -1.113 1.00 96.88 82 LEU A O 1
ATOM 639 N N . GLU A 1 83 ? -7.229 -7.062 -2.388 1.00 96.06 83 GLU A N 1
ATOM 640 C CA . GLU A 1 83 ? -6.793 -7.785 -3.578 1.00 96.06 83 GLU A CA 1
ATOM 641 C C . GLU A 1 83 ? -5.289 -7.568 -3.771 1.00 96.06 83 GLU A C 1
ATOM 643 O O . GLU A 1 83 ? -4.791 -6.449 -3.632 1.00 96.06 83 GLU A O 1
ATOM 648 N N . LEU A 1 84 ? -4.554 -8.640 -4.062 1.00 95.62 84 LEU A N 1
ATOM 649 C CA . LEU A 1 84 ? -3.108 -8.607 -4.272 1.00 95.62 84 LEU A CA 1
ATOM 650 C C . LEU A 1 84 ? -2.797 -9.139 -5.670 1.00 95.62 84 LEU A C 1
ATOM 652 O O . LEU A 1 84 ? -3.048 -10.308 -5.957 1.00 95.62 84 LEU A O 1
ATOM 656 N N . GLN A 1 85 ? -2.221 -8.291 -6.515 1.00 93.75 85 GLN A N 1
ATOM 657 C CA . GLN A 1 85 ? -1.805 -8.628 -7.871 1.00 93.75 85 GLN A CA 1
ATOM 658 C C . GLN A 1 85 ? -0.277 -8.510 -7.983 1.00 93.75 85 GLN A C 1
ATOM 660 O O . GLN A 1 85 ? 0.317 -7.460 -7.714 1.00 93.75 85 GLN A O 1
ATOM 665 N N . PHE A 1 86 ? 0.352 -9.633 -8.333 1.00 91.62 86 PHE A N 1
ATOM 666 C CA . PHE A 1 86 ? 1.807 -9.805 -8.463 1.00 91.62 86 PHE A CA 1
ATOM 667 C C . PHE A 1 86 ? 2.291 -9.738 -9.917 1.00 91.62 86 PHE A C 1
ATOM 669 O O . PHE A 1 86 ? 3.433 -10.108 -10.187 1.00 91.62 86 PHE A O 1
ATOM 676 N N . ASP A 1 87 ? 1.411 -9.318 -10.824 1.00 84.31 87 ASP A N 1
ATOM 677 C CA . ASP A 1 87 ? 1.710 -9.109 -12.239 1.00 84.31 87 ASP A CA 1
ATOM 678 C C . ASP A 1 87 ? 2.709 -7.964 -12.485 1.00 84.31 87 ASP A C 1
ATOM 680 O O . ASP A 1 87 ? 2.965 -7.152 -11.559 1.00 84.31 87 ASP A O 1
#

Radius of gyration: 11.52 Å; chains: 1; bounding box: 26×22×30 Å

Sequence (87 aa):
MYFHNVRTDSLRYLPAGIGELIRLRIVGNFVVGGGYDRTCSLGSLKKLNFLQQCGIRGLGGVSDAGEARRAELEKKKYLVELELQFD

Organism: Citrus unshiu (NCBI:txid55188)

Foldseek 3Di:
DEAPDLVVPVDLFAACCVLVPLQYAYDNEHEALSPDPRGHHLLSLLSNLNYAEDEYECLLNRPDPVSPVSNPPVNNPNHNYYHYYND